Protein AF-A0A1Z4QJG4-F1 (afdb_monomer_lite)

Structure (mmCIF, N/CA/C/O backbone):
data_AF-A0A1Z4QJG4-F1
#
_entry.id   AF-A0A1Z4QJG4-F1
#
loop_
_atom_site.group_PDB
_atom_site.id
_atom_site.type_symbol
_atom_site.label_atom_id
_atom_site.label_alt_id
_atom_site.label_comp_id
_atom_site.label_asym_id
_atom_site.label_entity_id
_atom_site.label_seq_id
_atom_site.pdbx_PDB_ins_code
_atom_site.Cartn_x
_atom_site.Cartn_y
_atom_site.Cartn_z
_atom_site.occupancy
_atom_site.B_iso_or_equiv
_atom_site.auth_seq_id
_atom_site.auth_comp_id
_atom_site.auth_asym_id
_atom_site.auth_atom_id
_atom_site.pdbx_PDB_model_num
ATOM 1 N N . MET A 1 1 ? -6.749 -6.403 8.454 1.00 89.75 1 MET A N 1
ATOM 2 C CA . MET A 1 1 ? -6.438 -5.006 8.077 1.00 89.75 1 MET A CA 1
ATOM 3 C C . MET A 1 1 ? -5.024 -4.581 8.456 1.00 89.75 1 MET A C 1
ATOM 5 O O . MET A 1 1 ? -4.206 -4.525 7.561 1.00 89.75 1 MET A O 1
ATOM 9 N N . ILE A 1 2 ? -4.681 -4.302 9.725 1.00 92.25 2 ILE A N 1
ATOM 10 C CA . ILE A 1 2 ? -3.309 -3.854 10.069 1.00 92.25 2 ILE A CA 1
ATOM 11 C C . ILE A 1 2 ? -2.243 -4.869 9.633 1.00 92.25 2 ILE A C 1
ATOM 13 O O . ILE A 1 2 ? -1.294 -4.488 8.958 1.00 92.25 2 ILE A O 1
ATOM 17 N N . ALA A 1 3 ? -2.440 -6.152 9.952 1.00 90.25 3 ALA A N 1
ATOM 18 C CA . ALA A 1 3 ? -1.542 -7.226 9.524 1.00 90.25 3 ALA A CA 1
ATOM 19 C C . ALA A 1 3 ? -1.406 -7.304 7.992 1.00 90.25 3 ALA A C 1
ATOM 21 O O . ALA A 1 3 ? -0.306 -7.485 7.487 1.00 90.25 3 ALA A O 1
ATOM 22 N N . GLU A 1 4 ? -2.496 -7.075 7.256 1.00 90.62 4 GLU A N 1
ATOM 23 C CA . GLU A 1 4 ? -2.462 -7.022 5.790 1.00 90.62 4 GLU A CA 1
ATOM 24 C C . GLU A 1 4 ? -1.672 -5.815 5.286 1.00 90.62 4 GLU A C 1
ATOM 26 O O . GLU A 1 4 ? -0.821 -5.944 4.422 1.00 90.62 4 GLU A O 1
ATOM 31 N N . ILE A 1 5 ? -1.853 -4.629 5.867 1.00 92.69 5 ILE A N 1
ATOM 32 C CA . ILE A 1 5 ? -1.054 -3.451 5.491 1.00 92.69 5 ILE A CA 1
ATOM 33 C C . ILE A 1 5 ? 0.442 -3.720 5.732 1.00 92.69 5 ILE A C 1
ATOM 35 O O . ILE A 1 5 ? 1.276 -3.341 4.912 1.00 92.69 5 ILE A O 1
ATOM 39 N N . GLN A 1 6 ? 0.790 -4.409 6.824 1.00 91.25 6 GLN A N 1
ATOM 40 C CA . GLN A 1 6 ? 2.164 -4.838 7.104 1.00 91.25 6 GLN A CA 1
ATOM 41 C C . GLN A 1 6 ? 2.672 -5.849 6.061 1.00 91.25 6 GLN A C 1
ATOM 43 O O . GLN A 1 6 ? 3.786 -5.698 5.561 1.00 91.25 6 GLN A O 1
ATOM 48 N N . ALA A 1 7 ? 1.848 -6.834 5.693 1.00 90.56 7 ALA A N 1
ATOM 49 C CA . ALA A 1 7 ? 2.128 -7.817 4.647 1.00 90.56 7 ALA A CA 1
ATOM 50 C C . ALA A 1 7 ? 2.459 -7.155 3.304 1.00 90.56 7 ALA A C 1
ATOM 52 O O . ALA A 1 7 ? 3.459 -7.475 2.661 1.00 90.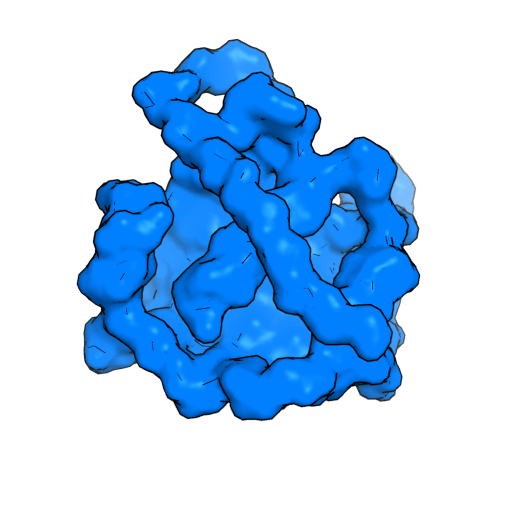56 7 ALA A O 1
ATOM 53 N N . ILE A 1 8 ? 1.621 -6.197 2.912 1.00 92.75 8 ILE A N 1
ATOM 54 C CA . ILE A 1 8 ? 1.737 -5.441 1.668 1.00 92.75 8 ILE A CA 1
ATOM 55 C C . ILE A 1 8 ? 3.005 -4.602 1.678 1.00 92.75 8 ILE A C 1
ATOM 57 O O . ILE A 1 8 ? 3.744 -4.611 0.698 1.00 92.75 8 ILE A O 1
ATOM 61 N N . ALA A 1 9 ? 3.287 -3.910 2.788 1.00 92.00 9 ALA A N 1
ATOM 62 C CA . ALA A 1 9 ? 4.518 -3.145 2.936 1.00 92.00 9 ALA A CA 1
ATOM 63 C C . ALA A 1 9 ? 5.749 -4.042 2.739 1.00 92.00 9 ALA A C 1
ATOM 65 O O . ALA A 1 9 ? 6.660 -3.683 2.000 1.00 92.00 9 ALA A O 1
ATOM 66 N N . CYS A 1 10 ? 5.758 -5.231 3.342 1.00 89.75 10 CYS A N 1
ATOM 67 C CA . CYS A 1 10 ? 6.847 -6.191 3.174 1.00 89.75 10 CYS A CA 1
ATOM 68 C C . CYS A 1 10 ? 7.028 -6.655 1.736 1.00 89.75 10 CYS A C 1
ATOM 70 O O . CYS A 1 10 ? 8.152 -6.699 1.233 1.00 89.75 10 CYS A O 1
ATOM 72 N N . LEU A 1 11 ? 5.925 -7.002 1.076 1.00 91.19 11 LEU A N 1
ATOM 73 C CA . LEU A 1 11 ? 5.967 -7.424 -0.314 1.00 91.19 11 LEU A CA 1
ATOM 74 C C . LEU A 1 11 ? 6.511 -6.293 -1.193 1.00 91.19 11 LEU A C 1
ATOM 76 O O . LEU A 1 11 ? 7.464 -6.507 -1.927 1.00 91.19 11 LEU A O 1
ATOM 80 N N . LEU A 1 12 ? 5.984 -5.077 -1.037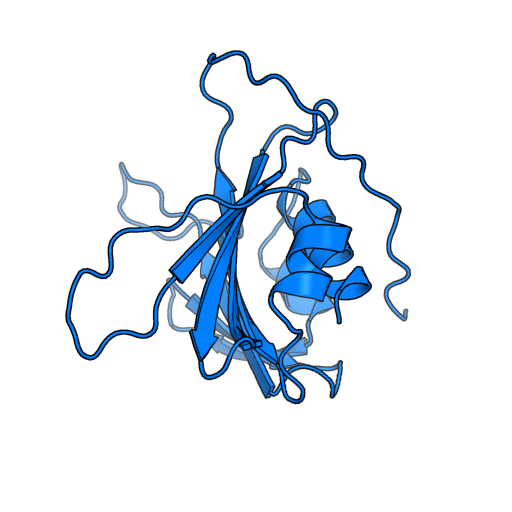 1.00 91.94 12 LEU A N 1
ATOM 81 C CA . LEU A 1 12 ? 6.369 -3.903 -1.822 1.00 91.94 12 LEU A CA 1
ATOM 82 C C . LEU A 1 12 ? 7.833 -3.466 -1.595 1.00 91.94 12 LEU A C 1
ATOM 84 O O . LEU A 1 12 ? 8.440 -2.853 -2.471 1.00 91.94 12 LEU A O 1
ATOM 88 N N . ALA A 1 13 ? 8.414 -3.789 -0.436 1.00 89.06 13 ALA A N 1
ATOM 89 C CA . ALA A 1 13 ? 9.828 -3.5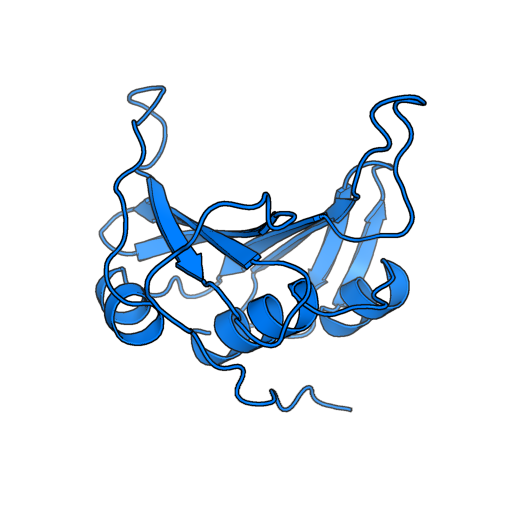57 -0.139 1.00 89.06 13 ALA A CA 1
ATOM 90 C C . ALA A 1 13 ? 10.778 -4.620 -0.729 1.00 89.06 13 ALA A C 1
ATOM 92 O O . ALA A 1 13 ? 11.997 -4.465 -0.639 1.00 89.06 13 ALA A O 1
ATOM 93 N N . SER A 1 14 ? 10.246 -5.718 -1.272 1.00 86.06 14 SER A N 1
ATOM 94 C CA . SER A 1 14 ? 11.030 -6.860 -1.752 1.00 86.06 14 SER A CA 1
ATOM 95 C C . SER A 1 14 ? 11.527 -6.672 -3.188 1.00 86.06 14 SER A C 1
ATOM 97 O O . SER A 1 14 ? 10.920 -5.960 -3.985 1.00 86.06 14 SER A O 1
ATOM 99 N N . GLU A 1 15 ? 12.615 -7.366 -3.528 1.00 82.56 15 GLU A N 1
ATOM 100 C CA . GLU A 1 15 ? 13.046 -7.593 -4.908 1.00 82.56 15 GLU A CA 1
ATOM 101 C C . GLU A 1 15 ? 13.493 -9.049 -5.107 1.00 82.56 15 GLU A C 1
ATOM 103 O O . GLU A 1 15 ? 14.018 -9.645 -4.160 1.00 82.56 15 GLU A O 1
ATOM 108 N N . PRO A 1 16 ? 13.330 -9.608 -6.321 1.00 86.88 16 PRO A N 1
ATOM 109 C CA . PRO A 1 16 ? 12.601 -9.031 -7.459 1.00 86.88 16 PRO A CA 1
ATOM 110 C C . PRO A 1 16 ? 11.086 -8.971 -7.192 1.00 86.88 16 PRO A C 1
ATOM 112 O O . PRO A 1 16 ? 10.567 -9.713 -6.362 1.00 86.88 16 PRO A O 1
ATOM 115 N N . LEU A 1 17 ? 10.385 -8.048 -7.856 1.00 90.12 17 LEU A N 1
ATOM 116 C CA . LEU A 1 17 ? 8.930 -7.935 -7.763 1.00 90.12 17 LEU A CA 1
ATOM 117 C C . LEU A 1 17 ? 8.363 -7.386 -9.070 1.00 90.12 17 LEU A C 1
ATOM 119 O O . LEU A 1 17 ? 8.669 -6.252 -9.447 1.00 90.12 17 LEU A O 1
ATOM 123 N N . THR A 1 18 ? 7.531 -8.180 -9.734 1.00 93.44 18 THR A N 1
ATOM 124 C CA . THR A 1 18 ? 6.840 -7.777 -10.964 1.00 93.44 18 THR A CA 1
ATOM 125 C C . THR A 1 18 ? 5.412 -7.307 -10.688 1.00 93.44 18 THR A C 1
ATOM 127 O O . THR A 1 18 ? 4.840 -7.590 -9.631 1.00 93.44 18 THR A O 1
ATOM 130 N N . MET A 1 19 ? 4.812 -6.584 -11.639 1.00 93.88 19 MET A N 1
ATOM 131 C CA . MET A 1 19 ? 3.405 -6.181 -11.526 1.00 93.88 19 MET A CA 1
ATOM 132 C C . MET A 1 19 ? 2.462 -7.376 -11.454 1.00 93.88 19 MET A C 1
ATOM 134 O O . MET A 1 19 ? 1.552 -7.354 -10.632 1.00 93.88 19 MET A O 1
ATOM 138 N N . ASP A 1 20 ? 2.683 -8.410 -12.265 1.00 92.56 20 ASP A N 1
ATOM 139 C CA . ASP A 1 20 ? 1.788 -9.569 -12.330 1.00 92.56 20 ASP A CA 1
ATOM 140 C C . ASP A 1 20 ? 1.790 -10.349 -11.012 1.00 92.56 20 ASP A C 1
ATOM 142 O O . ASP A 1 20 ? 0.729 -10.663 -10.468 1.00 92.56 20 ASP A O 1
ATOM 146 N N . GLU A 1 21 ? 2.975 -10.589 -10.442 1.00 91.88 21 GLU A N 1
ATOM 147 C CA . GLU A 1 21 ? 3.111 -11.229 -9.131 1.00 91.88 21 GLU A CA 1
ATOM 148 C C . GLU A 1 21 ? 2.463 -10.394 -8.030 1.00 91.88 21 GLU A C 1
ATOM 150 O O . GLU A 1 21 ? 1.772 -10.935 -7.167 1.00 91.88 21 GLU A O 1
ATOM 155 N N . PHE A 1 22 ? 2.682 -9.076 -8.047 1.00 93.75 22 PHE A N 1
ATOM 156 C CA . PHE A 1 22 ? 2.156 -8.188 -7.023 1.00 93.75 22 PHE A CA 1
ATOM 157 C C . PHE A 1 22 ? 0.632 -8.087 -7.103 1.00 93.75 22 PHE A C 1
ATOM 159 O O . PHE A 1 22 ? -0.047 -8.343 -6.114 1.00 93.75 22 PHE A O 1
ATOM 166 N N . VAL A 1 23 ? 0.080 -7.785 -8.280 1.00 94.81 23 VAL A N 1
ATOM 167 C CA . VAL A 1 23 ? -1.367 -7.677 -8.521 1.00 94.81 23 VAL A CA 1
ATOM 168 C C . VAL A 1 23 ? -2.079 -9.002 -8.251 1.00 94.81 23 VAL A C 1
ATOM 170 O O . VAL A 1 23 ? -3.133 -9.001 -7.611 1.00 94.81 23 VAL A O 1
ATOM 173 N N . GLY A 1 24 ? -1.480 -10.127 -8.654 1.00 92.31 24 GLY A N 1
ATOM 174 C CA . GLY A 1 24 ? -2.032 -11.463 -8.434 1.00 92.31 24 GLY A CA 1
ATOM 175 C C . GLY A 1 24 ? -2.252 -11.813 -6.958 1.00 92.31 24 GLY A C 1
ATOM 176 O O . GLY A 1 24 ? -3.132 -12.615 -6.651 1.00 92.31 24 GLY A O 1
ATOM 177 N N . LYS A 1 25 ? -1.526 -11.178 -6.022 1.00 91.31 25 LYS A N 1
ATOM 178 C CA . LYS A 1 25 ? -1.764 -11.330 -4.572 1.00 91.31 25 LYS A CA 1
ATOM 179 C C . LYS A 1 25 ? -3.025 -10.626 -4.083 1.00 91.31 25 LYS A C 1
ATOM 181 O O . LYS A 1 25 ? -3.550 -10.997 -3.036 1.00 91.31 25 LYS A O 1
ATOM 186 N N . PHE A 1 26 ? -3.495 -9.608 -4.799 1.00 92.94 26 PHE A N 1
ATOM 187 C CA . PHE A 1 26 ? -4.598 -8.763 -4.349 1.00 92.94 26 PHE A CA 1
ATOM 188 C C . PHE A 1 26 ? -5.936 -9.171 -4.924 1.00 92.94 26 PHE A C 1
ATOM 190 O O . PHE A 1 26 ? -6.945 -9.036 -4.233 1.00 92.94 26 PHE A O 1
ATOM 197 N N . GLY A 1 27 ? -5.970 -9.622 -6.175 1.00 93.44 27 GLY A N 1
ATOM 198 C CA . GLY A 1 27 ? -7.238 -9.814 -6.850 1.00 93.44 27 GLY A CA 1
ATOM 199 C C . GLY A 1 27 ? -7.134 -10.003 -8.350 1.00 93.44 27 GLY A C 1
ATOM 200 O O . GLY A 1 27 ? -6.071 -10.261 -8.910 1.00 93.44 27 GLY A O 1
ATOM 201 N N . THR A 1 28 ? -8.277 -9.835 -9.005 1.00 95.06 28 THR A N 1
ATOM 202 C CA . THR A 1 28 ? -8.380 -9.872 -10.464 1.00 95.06 28 THR A CA 1
ATOM 203 C C . THR A 1 28 ? -8.298 -8.456 -11.025 1.00 95.06 28 THR A C 1
ATOM 205 O O . THR A 1 28 ? -8.953 -7.542 -10.517 1.00 95.06 28 THR A O 1
ATOM 208 N N . VAL A 1 29 ? -7.519 -8.265 -12.091 1.00 96.12 29 VAL A N 1
ATOM 209 C CA . VAL A 1 29 ? -7.465 -6.989 -12.816 1.00 96.12 29 VAL A CA 1
ATOM 210 C C . VAL A 1 29 ? -8.839 -6.676 -13.399 1.00 96.12 29 VAL A C 1
ATOM 212 O O . VAL A 1 29 ? -9.445 -7.504 -14.072 1.00 96.12 29 VAL A O 1
ATOM 215 N N . THR A 1 30 ? -9.324 -5.467 -13.133 1.00 95.75 30 THR A N 1
ATOM 216 C CA . THR A 1 30 ? -10.560 -4.938 -13.726 1.00 95.75 30 THR A CA 1
ATOM 217 C C . THR A 1 30 ? -10.263 -4.010 -14.891 1.00 95.75 30 THR A C 1
ATOM 219 O O . THR A 1 30 ? -10.916 -4.110 -15.923 1.00 95.75 30 THR A O 1
ATOM 222 N N . TYR A 1 31 ? -9.264 -3.139 -14.733 1.00 96.19 31 TYR A N 1
ATOM 223 C CA . TYR A 1 31 ? -8.820 -2.195 -15.749 1.00 96.19 31 TYR A CA 1
ATOM 224 C C . TYR A 1 31 ? -7.325 -1.920 -15.606 1.00 96.19 31 TYR A C 1
ATOM 226 O O . TYR A 1 31 ? -6.806 -1.843 -14.492 1.00 96.19 31 TYR A O 1
ATOM 234 N N . ASP A 1 32 ? -6.660 -1.707 -16.737 1.00 94.94 32 ASP A N 1
ATOM 235 C CA . ASP A 1 32 ? -5.267 -1.282 -16.809 1.00 94.94 32 ASP A CA 1
ATOM 236 C C . ASP A 1 32 ? -5.169 0.024 -17.609 1.00 94.94 32 ASP A C 1
ATOM 238 O O . ASP A 1 32 ? -5.421 0.056 -18.812 1.00 94.94 32 ASP A O 1
ATOM 242 N N . TYR A 1 33 ? -4.814 1.114 -16.927 1.00 92.00 33 TYR A N 1
ATOM 243 C CA . TYR A 1 33 ? -4.655 2.448 -17.515 1.00 92.00 33 TYR A CA 1
ATOM 244 C C . TYR A 1 33 ? -3.213 2.731 -17.963 1.00 92.00 33 TYR A C 1
ATOM 246 O O . TYR A 1 33 ? -2.828 3.888 -18.142 1.00 92.00 33 TYR A O 1
ATOM 254 N N . GLY A 1 34 ? -2.366 1.707 -18.067 1.00 89.94 34 GLY A N 1
ATOM 255 C CA . GLY A 1 34 ? -0.948 1.830 -18.391 1.00 89.94 34 GLY A CA 1
ATOM 256 C C . GLY A 1 34 ? -0.103 2.253 -17.190 1.00 89.94 34 GLY A C 1
ATOM 257 O O . GLY A 1 34 ? 0.836 1.553 -16.834 1.00 89.94 34 GLY A O 1
ATOM 258 N N . VAL A 1 35 ? -0.439 3.351 -16.510 1.00 92.56 35 VAL A N 1
ATOM 259 C CA . VAL A 1 35 ? 0.286 3.813 -15.303 1.00 92.56 35 VAL A CA 1
ATOM 260 C C . VAL A 1 35 ? -0.261 3.228 -13.999 1.00 92.56 35 VAL A C 1
ATOM 262 O O . VAL A 1 35 ? 0.463 3.141 -13.013 1.00 92.56 35 VAL A O 1
ATOM 265 N N . ASN A 1 36 ? -1.532 2.828 -13.997 1.00 94.12 36 ASN A N 1
ATOM 266 C CA . ASN A 1 36 ? -2.257 2.340 -12.829 1.00 94.12 36 ASN A CA 1
ATOM 267 C C . ASN A 1 36 ? -3.106 1.128 -13.213 1.00 94.12 36 ASN A C 1
ATOM 269 O O . ASN A 1 36 ? -3.719 1.121 -14.283 1.00 94.12 36 ASN A O 1
ATOM 273 N N . VAL A 1 37 ? -3.191 0.148 -12.320 1.00 96.38 37 VAL A N 1
ATOM 274 C CA . VAL A 1 37 ? -3.978 -1.075 -12.486 1.00 96.38 37 VAL A CA 1
ATOM 275 C C . VAL A 1 37 ? -5.036 -1.135 -11.393 1.00 96.38 37 VAL A C 1
ATOM 277 O O . VAL A 1 37 ? -4.707 -1.232 -10.210 1.00 96.38 37 VAL A O 1
ATOM 280 N N . LEU A 1 38 ? -6.310 -1.113 -11.784 1.00 96.69 38 LEU A N 1
ATOM 281 C CA . LEU A 1 38 ? -7.423 -1.323 -10.864 1.00 96.69 38 LEU A CA 1
ATOM 282 C C . LEU A 1 38 ? -7.671 -2.810 -10.665 1.00 96.69 38 LEU A C 1
ATOM 284 O O . LEU A 1 38 ? -7.889 -3.564 -11.618 1.00 96.69 38 LEU A O 1
ATOM 288 N N . VAL A 1 39 ? -7.729 -3.215 -9.405 1.00 96.50 39 VAL A N 1
ATOM 289 C CA . VAL A 1 39 ? -7.866 -4.604 -8.991 1.00 96.50 39 VAL A CA 1
ATOM 290 C C . VAL A 1 39 ? -9.145 -4.757 -8.179 1.00 96.50 39 VAL A C 1
ATOM 292 O O . VAL A 1 39 ? -9.381 -4.020 -7.220 1.00 96.50 39 VAL A O 1
ATOM 295 N N . LYS A 1 40 ? -9.964 -5.746 -8.547 1.00 95.06 40 LYS A N 1
ATOM 296 C CA . LYS A 1 40 ? -11.070 -6.214 -7.711 1.00 95.06 40 LYS A CA 1
ATOM 297 C C . LYS A 1 40 ? -10.487 -7.121 -6.627 1.00 95.06 40 LYS A C 1
ATOM 299 O O . LYS A 1 40 ? -10.019 -8.205 -6.980 1.00 95.06 40 LYS A O 1
ATOM 304 N N . PRO A 1 41 ? -10.504 -6.722 -5.345 1.00 95.62 41 PRO A N 1
ATOM 305 C CA . PRO A 1 41 ? -9.786 -7.460 -4.313 1.00 95.62 41 PRO A CA 1
ATOM 306 C C . PRO A 1 41 ? -10.427 -8.820 -4.010 1.00 95.62 41 PRO A C 1
ATOM 308 O O . PRO A 1 41 ? -11.653 -8.938 -4.018 1.00 95.62 41 PRO A O 1
ATOM 311 N N . TYR A 1 42 ? -9.609 -9.829 -3.697 1.00 93.75 42 TYR A N 1
ATOM 312 C CA . TYR A 1 42 ? -10.083 -11.102 -3.140 1.00 93.75 42 TYR A CA 1
ATOM 313 C C . TYR A 1 42 ? -10.464 -10.969 -1.664 1.00 93.75 42 TYR A C 1
ATOM 315 O O . TYR A 1 42 ? -11.439 -11.576 -1.224 1.00 93.75 42 TYR A O 1
ATOM 323 N N . ASP A 1 43 ? -9.717 -10.165 -0.899 1.00 93.25 43 ASP A N 1
ATOM 324 C CA . ASP A 1 43 ? -10.021 -9.913 0.509 1.00 93.25 43 ASP A CA 1
ATOM 325 C C . ASP A 1 43 ? -11.213 -8.939 0.628 1.00 93.25 43 ASP A C 1
ATOM 327 O O . ASP A 1 43 ? -11.095 -7.771 0.236 1.00 93.25 43 ASP A O 1
ATOM 331 N N . PRO A 1 44 ? -12.351 -9.365 1.214 1.00 93.44 44 PRO A N 1
ATOM 332 C CA . PRO A 1 44 ? -13.537 -8.524 1.372 1.00 93.44 44 PRO A CA 1
ATOM 333 C C . PRO A 1 44 ? -13.328 -7.336 2.324 1.00 93.44 44 PRO A C 1
ATOM 335 O O . PRO A 1 44 ? -14.208 -6.485 2.455 1.00 93.44 44 PRO A O 1
ATOM 338 N N . GLN A 1 45 ? -12.193 -7.249 3.022 1.00 94.12 45 GLN A N 1
ATOM 339 C CA . GLN A 1 45 ? -11.834 -6.077 3.814 1.00 94.12 45 GLN A CA 1
ATOM 340 C C . GLN A 1 45 ? -11.433 -4.876 2.947 1.00 94.12 45 GLN A C 1
ATOM 342 O O . GLN A 1 45 ? -11.445 -3.744 3.449 1.00 94.12 45 GLN A O 1
ATOM 347 N N . PHE A 1 46 ? -11.112 -5.089 1.668 1.00 94.88 46 PHE A N 1
ATOM 348 C CA . PHE A 1 46 ? -10.789 -4.036 0.712 1.00 94.88 46 PHE A CA 1
ATOM 349 C C . PHE A 1 46 ? -11.954 -3.806 -0.248 1.00 94.88 46 PHE A C 1
ATOM 351 O O . PHE A 1 46 ? -12.435 -4.711 -0.920 1.00 94.88 46 PHE A O 1
ATOM 358 N N . LYS A 1 47 ? -12.398 -2.554 -0.326 1.00 93.81 47 LYS A N 1
ATOM 359 C CA . LYS A 1 47 ? -13.401 -2.108 -1.291 1.00 93.81 47 LYS A CA 1
ATOM 360 C C . LYS A 1 47 ? -12.792 -1.959 -2.685 1.00 93.81 47 LYS A C 1
ATOM 362 O O . LYS A 1 47 ? -13.438 -2.279 -3.673 1.00 93.81 47 LYS A O 1
ATOM 367 N N . GLU A 1 48 ? -11.573 -1.432 -2.746 1.00 92.69 48 GLU A N 1
ATOM 368 C CA . GLU A 1 48 ? -10.861 -1.122 -3.985 1.00 92.69 48 GLU A CA 1
ATOM 369 C C . GLU A 1 48 ? -9.356 -1.192 -3.735 1.00 92.69 48 GLU A C 1
ATOM 371 O O . GLU A 1 48 ? -8.884 -0.781 -2.667 1.00 92.69 48 GLU A O 1
ATOM 376 N N . VAL A 1 49 ? -8.625 -1.701 -4.725 1.00 96.94 49 VAL A N 1
ATOM 377 C CA . VAL A 1 49 ? -7.165 -1.710 -4.774 1.00 96.94 49 VAL A CA 1
ATOM 378 C C . VAL A 1 49 ? -6.738 -1.112 -6.113 1.00 96.94 49 VAL A C 1
ATOM 380 O O . VAL A 1 49 ? -7.221 -1.526 -7.166 1.00 96.94 49 VAL A O 1
ATOM 383 N N . ASN A 1 50 ? -5.822 -0.153 -6.074 1.00 97.44 50 ASN A N 1
ATOM 384 C CA . ASN A 1 50 ? -5.192 0.428 -7.250 1.00 97.44 50 ASN A CA 1
ATOM 385 C C . ASN A 1 50 ? -3.673 0.312 -7.112 1.00 97.44 50 ASN A C 1
ATOM 387 O O . ASN A 1 50 ? -3.127 0.736 -6.097 1.00 97.44 50 ASN A O 1
ATOM 391 N N . VAL A 1 51 ? -2.997 -0.254 -8.105 1.00 97.50 51 VAL A N 1
ATOM 392 C CA . VAL A 1 51 ? -1.540 -0.443 -8.099 1.00 97.50 51 VAL A CA 1
ATOM 393 C C . VAL A 1 51 ? -0.901 0.465 -9.145 1.00 97.50 51 VAL A C 1
ATOM 395 O O . VAL A 1 51 ? -1.231 0.372 -10.325 1.00 97.50 51 VAL A O 1
ATOM 398 N N . GLY A 1 52 ? 0.026 1.319 -8.720 1.00 96.62 52 GLY A N 1
ATOM 399 C CA . GLY A 1 52 ? 0.810 2.195 -9.588 1.00 96.62 52 GLY A CA 1
ATOM 400 C C . GLY A 1 52 ? 2.089 1.519 -10.081 1.00 96.62 52 GLY A C 1
ATOM 401 O O . GLY A 1 52 ? 2.785 0.848 -9.312 1.00 96.62 52 GLY A O 1
ATOM 402 N N . ARG A 1 53 ? 2.414 1.715 -11.362 1.00 95.12 53 ARG A N 1
ATOM 403 C CA . ARG A 1 53 ? 3.689 1.289 -11.956 1.00 95.12 53 ARG A CA 1
ATOM 404 C C . ARG A 1 53 ? 4.772 2.330 -11.728 1.00 95.12 53 ARG A C 1
ATOM 406 O O . ARG A 1 53 ? 4.511 3.527 -11.826 1.00 95.12 53 ARG A O 1
ATOM 413 N N . ASP A 1 54 ? 5.995 1.856 -11.517 1.00 92.69 54 ASP A N 1
ATOM 414 C CA . ASP A 1 54 ? 7.181 2.703 -11.602 1.00 92.69 54 ASP A CA 1
ATOM 415 C C . ASP A 1 54 ? 7.306 3.280 -13.017 1.00 92.69 54 ASP A C 1
ATOM 417 O O . ASP A 1 54 ? 6.930 2.641 -14.006 1.00 92.69 54 ASP A O 1
ATOM 421 N N . ILE A 1 55 ? 7.824 4.499 -13.113 1.00 91.88 55 ILE A N 1
ATOM 422 C CA . ILE A 1 55 ? 7.990 5.214 -14.375 1.00 91.88 55 ILE A CA 1
ATOM 423 C C . ILE A 1 55 ? 9.477 5.393 -14.629 1.00 91.88 55 ILE A C 1
ATOM 425 O O . ILE A 1 55 ? 10.194 6.010 -13.840 1.00 91.88 55 ILE A O 1
ATOM 429 N N . ASP A 1 56 ? 9.937 4.938 -15.790 1.00 91.31 56 ASP A N 1
ATOM 430 C CA . ASP A 1 56 ? 11.246 5.339 -16.279 1.00 91.31 56 ASP A CA 1
ATOM 431 C C . ASP A 1 56 ? 11.200 6.833 -16.622 1.00 91.31 56 ASP A C 1
ATOM 433 O O . ASP A 1 56 ? 10.560 7.252 -17.585 1.00 91.31 56 ASP A O 1
ATOM 437 N N . PHE A 1 57 ? 11.869 7.663 -15.824 1.00 86.25 57 PHE A N 1
ATOM 438 C CA . PHE A 1 57 ? 11.876 9.112 -16.022 1.00 86.25 57 PHE A CA 1
ATOM 439 C C . PHE A 1 57 ? 12.633 9.564 -17.278 1.00 86.25 57 PHE A C 1
ATOM 441 O O . PHE A 1 57 ? 12.379 10.677 -17.747 1.00 86.25 57 PHE A O 1
ATOM 448 N N . THR A 1 58 ? 13.505 8.724 -17.843 1.00 92.19 58 THR A N 1
ATOM 449 C CA . THR A 1 58 ? 14.211 9.006 -19.098 1.00 92.19 58 THR A CA 1
ATOM 450 C C . THR A 1 58 ? 13.286 8.779 -20.291 1.00 92.19 58 THR A C 1
ATOM 452 O O . THR A 1 58 ? 13.194 9.637 -21.166 1.00 92.19 58 THR A O 1
ATOM 455 N N . THR A 1 59 ? 12.555 7.659 -20.323 1.00 92.31 59 THR A N 1
ATOM 456 C CA . THR A 1 59 ? 11.658 7.326 -21.451 1.00 92.31 59 THR A CA 1
ATOM 457 C C . THR A 1 59 ? 10.203 7.755 -21.246 1.00 92.31 59 THR A C 1
ATOM 459 O O . THR A 1 59 ? 9.419 7.727 -22.193 1.00 92.31 59 THR A O 1
ATOM 462 N N . ARG A 1 60 ? 9.834 8.159 -20.024 1.00 89.69 60 ARG A N 1
ATOM 463 C CA . ARG A 1 60 ? 8.463 8.444 -19.559 1.00 89.69 60 ARG A CA 1
ATOM 464 C C . ARG A 1 60 ? 7.495 7.268 -19.731 1.00 89.69 60 ARG A C 1
ATOM 466 O O . ARG A 1 60 ? 6.284 7.476 -19.771 1.00 89.69 60 ARG A O 1
ATOM 473 N N . LYS A 1 61 ? 8.014 6.041 -19.822 1.00 92.69 61 LYS A N 1
ATOM 474 C CA . LYS A 1 61 ? 7.212 4.825 -19.988 1.00 92.69 61 LYS A CA 1
ATOM 475 C C . LYS A 1 61 ? 7.032 4.090 -18.654 1.00 92.69 61 LYS A C 1
ATOM 477 O O . LYS A 1 61 ? 7.965 4.072 -17.849 1.00 92.69 61 LYS A O 1
ATOM 482 N N . PRO A 1 62 ? 5.863 3.466 -18.421 1.00 92.81 62 PRO A N 1
ATOM 483 C CA . PRO A 1 62 ? 5.674 2.571 -17.286 1.00 92.81 62 PRO A CA 1
ATOM 484 C C . PRO A 1 62 ? 6.589 1.347 -17.367 1.00 92.81 62 PRO A C 1
ATOM 486 O O . PRO A 1 62 ? 6.779 0.776 -18.443 1.00 92.81 62 PRO A O 1
ATOM 489 N N . LEU A 1 63 ? 7.120 0.929 -16.222 1.00 92.44 63 LEU A N 1
ATOM 490 C CA . LEU A 1 63 ? 7.907 -0.290 -16.046 1.00 92.44 63 LEU A CA 1
ATOM 491 C C . LEU A 1 63 ? 7.038 -1.426 -15.497 1.00 92.44 63 LEU A C 1
ATOM 493 O O . LEU A 1 63 ? 6.011 -1.188 -14.864 1.00 92.44 63 LEU A O 1
ATOM 497 N N . ASN A 1 64 ? 7.478 -2.677 -15.663 1.00 92.12 64 ASN A N 1
ATOM 498 C CA . ASN A 1 64 ? 6.788 -3.850 -15.104 1.00 92.12 64 ASN A CA 1
ATOM 499 C C . ASN A 1 64 ? 7.025 -4.042 -13.589 1.00 92.12 64 ASN A C 1
ATOM 501 O O . ASN A 1 64 ? 7.034 -5.164 -13.085 1.00 92.12 64 ASN A O 1
ATOM 505 N N . THR A 1 65 ? 7.227 -2.947 -12.862 1.00 92.69 65 THR A N 1
ATOM 506 C CA . THR A 1 65 ? 7.584 -2.933 -11.445 1.00 92.69 65 THR A CA 1
ATOM 507 C C . THR A 1 65 ? 6.558 -2.090 -10.691 1.00 92.69 65 THR A C 1
ATOM 509 O O . THR A 1 65 ? 6.328 -0.947 -11.092 1.00 92.69 65 THR A O 1
ATOM 512 N N . PRO A 1 66 ? 5.947 -2.590 -9.604 1.00 94.75 66 PRO A N 1
ATOM 513 C CA . PRO A 1 66 ? 5.043 -1.782 -8.794 1.00 94.75 66 PRO A CA 1
ATOM 514 C C . PRO A 1 66 ? 5.830 -0.719 -8.019 1.00 94.75 66 PRO A C 1
ATOM 516 O O . PRO A 1 66 ? 6.837 -1.035 -7.376 1.00 94.75 66 PRO A O 1
ATOM 519 N N . GLU A 1 67 ? 5.356 0.527 -8.055 1.00 94.56 67 GLU A N 1
ATOM 520 C CA . GLU A 1 67 ? 5.870 1.638 -7.240 1.00 94.56 67 GLU A CA 1
ATOM 521 C C . GLU 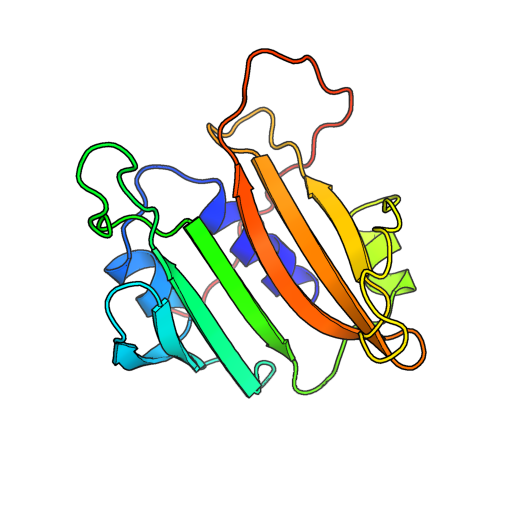A 1 67 ? 5.021 1.835 -5.980 1.00 94.56 67 GLU A C 1
ATOM 523 O O . GLU A 1 67 ? 5.541 2.053 -4.880 1.00 94.56 67 GLU A O 1
ATOM 528 N N . ASP A 1 68 ? 3.702 1.758 -6.120 1.00 96.06 68 ASP A N 1
ATOM 529 C CA . ASP A 1 68 ? 2.794 1.987 -5.012 1.00 96.06 68 ASP A CA 1
ATOM 530 C C . ASP A 1 68 ? 1.478 1.233 -5.149 1.00 96.06 68 ASP A C 1
ATOM 532 O O . ASP A 1 68 ? 1.130 0.701 -6.200 1.00 96.06 68 ASP A O 1
ATOM 536 N N . ILE A 1 69 ? 0.752 1.181 -4.042 1.00 97.25 69 ILE A N 1
ATOM 537 C CA . ILE A 1 69 ? -0.585 0.621 -3.959 1.00 97.25 69 ILE A CA 1
ATOM 538 C C . ILE A 1 69 ? -1.450 1.525 -3.095 1.00 97.25 69 ILE A C 1
ATOM 540 O O . ILE A 1 69 ? -1.075 1.894 -1.981 1.00 97.25 69 ILE A O 1
ATOM 544 N N . GLU A 1 70 ? -2.623 1.869 -3.604 1.00 97.50 70 GLU A N 1
ATOM 545 C CA . GLU A 1 70 ? -3.678 2.555 -2.881 1.00 97.50 70 GLU A CA 1
ATOM 546 C C . GLU A 1 70 ? -4.806 1.569 -2.577 1.00 97.50 70 GLU A C 1
ATOM 548 O O . GLU A 1 70 ? -5.336 0.905 -3.465 1.00 97.50 70 GLU A O 1
ATOM 553 N N . ILE A 1 71 ? -5.175 1.479 -1.303 1.00 96.50 71 ILE A N 1
ATOM 554 C CA . ILE A 1 71 ? -6.248 0.621 -0.813 1.00 96.50 71 ILE A CA 1
ATOM 555 C C . ILE A 1 71 ? -7.344 1.469 -0.175 1.00 96.50 71 ILE A C 1
ATOM 557 O O . ILE A 1 71 ? -7.090 2.372 0.635 1.00 96.50 71 ILE A O 1
ATOM 561 N N . THR A 1 72 ? -8.586 1.142 -0.513 1.00 96.00 72 THR A N 1
ATOM 562 C CA . THR A 1 72 ? -9.772 1.683 0.150 1.00 96.00 72 THR A CA 1
ATOM 563 C C . THR A 1 72 ? -10.367 0.590 1.039 1.00 96.00 72 THR A C 1
ATOM 565 O O . THR A 1 72 ? -10.935 -0.368 0.517 1.00 96.00 72 THR A O 1
ATOM 568 N N . PRO A 1 73 ? -10.249 0.678 2.374 1.00 96.12 73 PRO A N 1
ATOM 569 C CA . PRO A 1 73 ? -10.796 -0.329 3.278 1.00 96.12 73 PRO A CA 1
ATOM 570 C C . PRO A 1 73 ? -12.323 -0.224 3.402 1.00 96.12 73 PRO A C 1
ATOM 572 O O . PRO A 1 73 ? -12.878 0.871 3.476 1.00 96.12 73 PRO A O 1
ATOM 575 N N . VAL A 1 74 ? -13.006 -1.367 3.518 1.00 96.25 74 VAL A N 1
ATOM 576 C CA . VAL A 1 74 ? -14.441 -1.430 3.866 1.00 96.25 74 VAL A CA 1
ATOM 577 C C . VAL A 1 74 ? -14.664 -0.971 5.309 1.00 96.25 74 VAL A C 1
ATOM 579 O O . VAL A 1 74 ? -15.605 -0.235 5.597 1.00 96.25 74 VAL A O 1
ATOM 582 N N . LYS A 1 75 ? -13.771 -1.380 6.220 1.00 95.69 75 LYS A N 1
ATOM 583 C CA . LYS A 1 75 ? -13.732 -0.936 7.621 1.00 95.69 75 LYS A CA 1
ATOM 584 C C . LYS A 1 75 ? -12.411 -0.200 7.882 1.00 95.69 75 LYS A C 1
ATOM 586 O O . LYS A 1 75 ? -11.417 -0.850 8.212 1.00 95.69 75 LYS A O 1
ATOM 591 N N . PRO A 1 76 ? -12.381 1.135 7.718 1.00 96.25 76 PRO A N 1
ATOM 592 C CA . PRO A 1 76 ? -11.192 1.951 7.947 1.00 96.25 76 PRO A CA 1
ATOM 593 C C . PRO A 1 76 ? -10.566 1.735 9.339 1.00 96.25 76 PRO A C 1
ATOM 595 O O . PRO A 1 76 ? -11.283 1.876 10.344 1.00 96.25 76 PRO A O 1
ATOM 598 N N . PRO A 1 77 ? -9.253 1.424 9.435 1.00 96.25 77 PRO A N 1
ATOM 599 C CA . PRO A 1 77 ? -8.566 1.340 10.721 1.00 96.25 77 PRO A CA 1
ATOM 600 C C . PRO A 1 77 ? -8.477 2.727 11.371 1.00 96.25 77 PRO A C 1
ATOM 602 O O . PRO A 1 77 ? -8.467 3.751 10.678 1.00 96.25 77 PRO A O 1
ATOM 605 N N . THR A 1 78 ? -8.421 2.771 12.703 1.00 96.62 78 THR A N 1
ATOM 606 C CA . THR A 1 78 ? -8.235 4.037 13.426 1.00 96.62 78 THR A CA 1
ATOM 607 C C . THR A 1 78 ? -6.793 4.517 13.314 1.00 96.62 78 THR A C 1
ATOM 609 O O . THR A 1 78 ? -5.870 3.732 13.072 1.00 96.62 78 THR A O 1
ATOM 612 N N . VAL A 1 79 ? -6.589 5.819 13.509 1.00 94.31 79 VAL A N 1
ATOM 613 C CA . VAL A 1 79 ? -5.242 6.386 13.608 1.00 94.31 79 VAL A CA 1
ATOM 614 C C . VAL A 1 79 ? -4.476 5.759 14.775 1.00 94.31 79 VAL A C 1
ATOM 616 O O . VAL A 1 79 ? -3.294 5.476 14.598 1.00 94.31 79 VAL A O 1
ATOM 619 N N . GLU A 1 80 ? -5.111 5.461 15.919 1.00 95.12 80 GLU A N 1
ATOM 620 C CA . GLU A 1 80 ? -4.400 4.797 17.025 1.00 95.12 80 GLU A CA 1
ATOM 621 C C . GLU A 1 80 ? -3.899 3.408 16.631 1.00 95.12 80 GLU A C 1
ATOM 623 O O . GLU A 1 80 ? -2.751 3.080 16.918 1.00 95.12 80 GLU A O 1
ATOM 628 N N . ALA A 1 81 ? -4.708 2.612 15.924 1.00 95.50 81 ALA A N 1
ATOM 629 C CA . ALA A 1 81 ? -4.294 1.285 15.469 1.00 95.50 81 ALA A CA 1
ATOM 630 C C . ALA A 1 81 ? -3.099 1.357 14.502 1.00 95.50 81 ALA A C 1
ATOM 632 O O . ALA A 1 81 ? -2.193 0.527 14.565 1.00 95.50 81 ALA A O 1
ATOM 633 N N . LEU A 1 82 ? -3.065 2.372 13.629 1.00 93.88 82 LEU A N 1
ATOM 634 C CA . LEU A 1 82 ? -1.917 2.623 12.755 1.00 93.88 82 LEU A CA 1
ATOM 635 C C . LEU A 1 82 ? -0.679 3.054 13.556 1.00 93.88 82 LEU A C 1
ATOM 637 O O . LEU A 1 82 ? 0.411 2.554 13.296 1.00 93.88 82 LEU A O 1
ATOM 641 N N . VAL A 1 83 ? -0.839 3.930 14.553 1.00 92.88 83 VAL A N 1
ATOM 642 C CA . VAL A 1 83 ? 0.258 4.371 15.433 1.00 92.88 83 VAL A CA 1
ATOM 643 C C . VAL A 1 83 ? 0.839 3.211 16.232 1.00 92.88 83 VAL A C 1
ATOM 645 O O . VAL A 1 83 ? 2.056 3.071 16.316 1.00 92.88 83 VAL A O 1
ATOM 648 N N . GLN A 1 84 ? -0.009 2.346 16.783 1.00 91.44 84 GLN A N 1
ATOM 649 C CA . GLN A 1 84 ? 0.432 1.154 17.505 1.00 91.44 84 GLN A CA 1
ATOM 650 C C . GLN A 1 84 ? 1.227 0.200 16.603 1.00 91.44 84 GLN A C 1
ATOM 652 O O . GLN A 1 84 ? 2.189 -0.415 17.052 1.00 91.44 84 GLN A O 1
ATOM 657 N N . ALA A 1 85 ? 0.846 0.087 15.329 1.00 90.69 85 ALA A N 1
ATOM 658 C CA . ALA A 1 85 ? 1.461 -0.847 14.391 1.00 90.69 85 ALA A CA 1
ATOM 659 C C . ALA A 1 85 ? 2.743 -0.330 13.721 1.00 90.69 85 ALA A C 1
ATOM 661 O O . ALA A 1 85 ? 3.638 -1.118 13.406 1.00 90.69 85 ALA A O 1
ATOM 662 N N . PHE A 1 86 ? 2.806 0.974 13.451 1.00 89.44 86 PHE A N 1
ATOM 663 C CA . PHE A 1 86 ? 3.836 1.596 12.613 1.00 89.44 86 PHE A CA 1
ATOM 664 C C . PHE A 1 86 ? 4.659 2.660 13.347 1.00 89.44 86 PHE A C 1
ATOM 666 O O . PHE A 1 86 ? 5.590 3.220 12.769 1.00 89.44 86 PHE A O 1
ATOM 673 N N . GLY A 1 87 ? 4.344 2.932 14.613 1.00 89.19 87 GLY A N 1
ATOM 674 C CA . GLY A 1 87 ? 4.996 3.958 15.414 1.00 89.19 87 GLY A CA 1
ATOM 675 C C . GLY A 1 87 ? 4.467 5.370 15.130 1.00 89.19 87 GLY A C 1
ATOM 676 O O . GLY A 1 87 ? 3.374 5.546 14.587 1.00 89.19 87 GLY A O 1
ATOM 677 N N . PRO A 1 88 ? 5.211 6.414 15.526 1.00 87.75 88 PRO A N 1
ATOM 678 C CA . PRO A 1 88 ? 4.773 7.793 15.349 1.00 87.75 88 PRO A CA 1
ATOM 679 C C . PRO A 1 88 ? 4.715 8.187 13.866 1.00 87.75 88 PRO A C 1
ATOM 681 O O . PRO A 1 88 ? 5.580 7.826 13.068 1.00 87.75 88 PRO A O 1
ATOM 684 N N . TYR A 1 89 ? 3.716 8.993 13.503 1.00 88.50 89 TYR A N 1
ATOM 685 C CA . TYR A 1 89 ? 3.569 9.538 12.152 1.00 88.50 89 TYR A CA 1
ATOM 686 C C . TYR A 1 89 ? 4.014 10.996 12.062 1.00 88.50 89 TYR A C 1
ATOM 688 O O . TYR A 1 89 ? 4.018 11.745 13.039 1.00 88.50 89 TYR A O 1
ATOM 696 N N . LYS A 1 90 ? 4.303 11.432 10.836 1.00 85.75 90 LYS A N 1
ATOM 697 C CA . LYS A 1 90 ? 4.408 12.848 10.476 1.00 85.75 90 LYS A CA 1
ATOM 698 C C . LYS A 1 90 ? 3.076 13.318 9.899 1.00 85.75 90 LYS A C 1
ATOM 700 O O . LYS A 1 90 ? 2.531 12.673 9.002 1.00 85.75 90 LYS A O 1
ATOM 705 N N . LYS A 1 91 ? 2.546 14.440 10.389 1.00 79.94 91 LYS A N 1
ATOM 706 C CA . LYS A 1 91 ? 1.440 15.132 9.709 1.00 79.94 91 LYS A CA 1
ATOM 707 C C . LYS A 1 91 ? 1.975 15.716 8.407 1.00 79.94 91 LYS A C 1
ATOM 709 O O . LYS A 1 91 ? 3.024 16.354 8.407 1.00 79.94 91 LYS A O 1
ATOM 714 N N . THR A 1 92 ? 1.275 15.488 7.305 1.00 74.31 92 THR A N 1
ATOM 715 C CA . THR A 1 92 ? 1.581 16.153 6.031 1.00 74.31 92 THR A CA 1
ATOM 716 C C . THR A 1 92 ? 0.680 17.364 5.857 1.00 74.31 92 THR A C 1
ATOM 718 O O . THR A 1 92 ? -0.469 17.341 6.294 1.00 74.31 92 THR A O 1
ATOM 721 N N . VAL A 1 93 ? 1.209 18.417 5.232 1.00 64.38 93 VAL A N 1
ATOM 722 C CA . VAL A 1 93 ? 0.473 19.663 4.993 1.00 64.38 93 VAL A CA 1
ATOM 723 C C . VAL A 1 93 ? -0.763 19.368 4.146 1.00 64.38 93 VAL A C 1
ATOM 725 O O . VAL A 1 93 ? -0.674 18.731 3.094 1.00 64.38 93 VAL A O 1
ATOM 728 N N . THR A 1 94 ? -1.921 19.823 4.612 1.00 63.50 94 THR A N 1
ATOM 729 C CA . THR A 1 94 ? -3.156 19.787 3.834 1.00 63.50 94 THR A CA 1
ATOM 730 C C . THR A 1 94 ? -3.047 20.840 2.729 1.00 63.50 94 THR A C 1
ATOM 732 O O . THR A 1 94 ? -3.082 22.030 3.017 1.00 63.50 94 THR A O 1
ATOM 735 N N . LEU A 1 95 ? -2.875 20.418 1.471 1.00 59.31 95 LEU A N 1
ATOM 736 C CA . LEU A 1 95 ? -2.682 21.344 0.341 1.00 59.31 95 LEU A CA 1
ATOM 737 C C . LEU A 1 95 ? -3.945 22.168 0.013 1.00 59.31 95 LEU A C 1
ATOM 739 O O . LEU A 1 95 ? -3.831 23.269 -0.510 1.00 59.31 95 LEU A O 1
ATOM 743 N N . HIS A 1 96 ? -5.138 21.666 0.357 1.00 65.56 96 HIS A N 1
ATOM 744 C CA . HIS A 1 96 ? -6.421 22.356 0.177 1.00 65.56 96 HIS A CA 1
ATOM 745 C C . HIS A 1 96 ? -7.386 22.030 1.321 1.00 65.56 96 HIS A C 1
ATOM 747 O O . HIS A 1 96 ? -7.482 20.873 1.715 1.00 65.56 96 HIS A O 1
ATOM 753 N N . TYR A 1 97 ? -8.160 23.006 1.803 1.00 58.09 97 TYR A N 1
ATOM 754 C CA . TYR A 1 97 ? -9.088 22.848 2.938 1.00 58.09 97 TYR A CA 1
ATOM 755 C C . TYR A 1 97 ? -10.146 21.739 2.761 1.00 58.09 97 TYR A C 1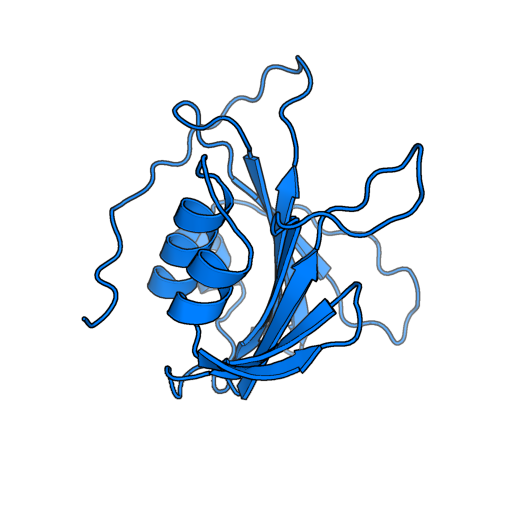
ATOM 757 O O . TYR A 1 97 ? -10.649 21.207 3.745 1.00 58.09 97 TYR A O 1
ATOM 765 N N . THR A 1 98 ? -10.468 21.359 1.520 1.00 67.38 98 THR A N 1
ATOM 766 C CA . THR A 1 98 ? -11.399 20.263 1.193 1.00 67.38 98 THR A CA 1
ATOM 767 C C . THR A 1 98 ? -10.746 18.883 1.190 1.00 67.38 98 THR A C 1
ATOM 769 O O . THR A 1 98 ? -11.438 17.863 1.159 1.00 67.38 98 THR A O 1
ATOM 772 N N . SER A 1 99 ? -9.414 18.820 1.197 1.00 69.75 99 SER A N 1
ATOM 773 C CA . SER A 1 99 ? -8.694 17.555 1.216 1.00 69.75 99 SER A CA 1
ATOM 774 C C . SER A 1 99 ? -8.691 16.976 2.629 1.00 69.75 99 SER A C 1
ATOM 776 O O . SER A 1 99 ? -8.380 17.696 3.580 1.00 69.75 99 SER A O 1
ATOM 778 N N . PRO A 1 100 ? -8.982 15.673 2.794 1.00 76.00 100 PRO A N 1
ATOM 779 C CA . PRO A 1 100 ? -8.861 15.036 4.096 1.00 76.00 100 PRO A CA 1
ATOM 780 C C . PRO A 1 100 ? -7.423 15.189 4.621 1.00 76.00 100 PRO A C 1
ATOM 782 O O . PRO A 1 100 ? -6.478 15.045 3.831 1.00 76.00 100 PRO A O 1
ATOM 785 N N . PRO A 1 101 ? -7.234 15.447 5.929 1.00 83.12 101 PRO A N 1
ATOM 786 C CA . PRO A 1 101 ? -5.917 15.451 6.550 1.00 83.12 101 PRO A CA 1
ATOM 787 C C . PRO A 1 101 ? -5.155 14.170 6.224 1.00 83.12 101 PRO A C 1
ATOM 789 O O . PRO A 1 101 ? -5.739 13.086 6.165 1.00 83.12 101 PRO A O 1
ATOM 792 N N . ARG A 1 102 ? -3.842 14.282 6.022 1.00 88.31 102 ARG A N 1
ATOM 793 C CA . ARG A 1 102 ? -2.991 13.138 5.691 1.00 88.31 102 ARG A CA 1
ATOM 794 C C . ARG A 1 102 ? -1.915 12.926 6.746 1.00 88.31 102 ARG A C 1
ATOM 796 O O . ARG A 1 102 ? -1.300 13.882 7.228 1.00 88.31 102 ARG A O 1
ATOM 803 N N . ILE A 1 103 ? -1.684 11.664 7.083 1.00 90.56 103 ILE A N 1
ATOM 804 C CA . ILE A 1 103 ? -0.598 11.229 7.965 1.00 90.56 103 ILE A CA 1
ATOM 805 C C . ILE A 1 103 ? 0.360 10.324 7.198 1.00 90.56 103 ILE A C 1
ATOM 807 O O . ILE A 1 103 ? -0.055 9.632 6.268 1.00 90.56 103 ILE A O 1
ATOM 811 N N . ARG A 1 104 ? 1.639 10.341 7.579 1.00 91.94 104 ARG A N 1
ATOM 812 C CA . ARG A 1 104 ? 2.707 9.575 6.933 1.00 91.94 104 ARG A CA 1
ATOM 813 C C . ARG A 1 104 ? 3.519 8.786 7.956 1.00 91.94 104 ARG A C 1
ATOM 815 O O . ARG A 1 104 ? 4.075 9.381 8.878 1.00 91.94 104 ARG A O 1
ATOM 822 N N . PHE A 1 105 ? 3.668 7.487 7.729 1.00 91.19 105 PHE A N 1
ATOM 823 C CA . PHE A 1 105 ? 4.598 6.606 8.435 1.00 91.19 105 PHE A CA 1
ATOM 824 C C . PHE A 1 105 ? 5.738 6.229 7.489 1.00 91.19 105 PHE A C 1
ATOM 826 O O . PHE A 1 105 ? 5.502 5.945 6.314 1.00 91.19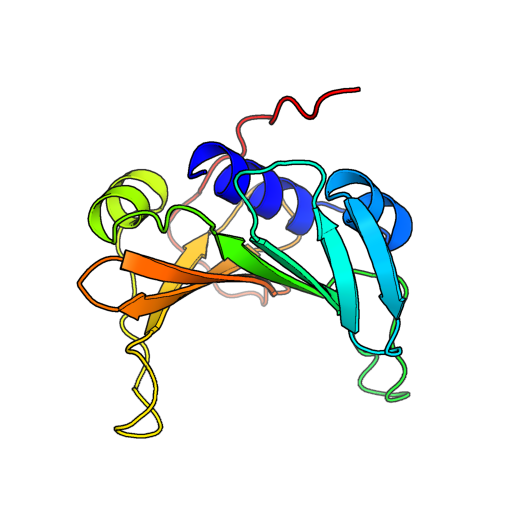 105 PHE A O 1
ATOM 833 N N . ASN A 1 106 ? 6.973 6.236 7.984 1.00 86.75 106 ASN A N 1
ATOM 834 C CA . ASN A 1 106 ? 8.141 5.814 7.214 1.00 86.75 106 ASN A CA 1
ATOM 835 C C . ASN A 1 106 ? 8.644 4.494 7.792 1.00 86.75 106 ASN A C 1
ATOM 837 O O . ASN A 1 106 ? 9.179 4.479 8.898 1.00 86.75 106 ASN A O 1
ATOM 841 N N . LEU A 1 107 ? 8.477 3.408 7.044 1.00 84.38 107 LEU A N 1
ATOM 842 C CA . LEU A 1 107 ? 8.950 2.084 7.419 1.00 84.38 107 LEU A CA 1
ATOM 843 C C . LEU A 1 107 ? 10.296 1.840 6.756 1.00 84.38 107 LEU A C 1
ATOM 845 O O . LEU A 1 107 ? 10.387 1.675 5.539 1.00 84.38 107 LEU A O 1
ATOM 849 N N . ASN A 1 108 ? 11.346 1.845 7.567 1.00 76.06 108 ASN A N 1
ATOM 850 C CA . ASN A 1 108 ? 12.682 1.512 7.112 1.00 76.06 108 ASN A CA 1
ATOM 851 C C . ASN A 1 108 ? 12.969 0.043 7.427 1.00 76.06 108 ASN A C 1
ATOM 853 O O . ASN A 1 108 ? 13.036 -0.340 8.593 1.00 76.06 108 ASN A O 1
ATOM 857 N N . MET A 1 109 ? 13.117 -0.764 6.386 1.00 76.38 109 MET A N 1
ATOM 858 C CA . MET A 1 109 ? 13.412 -2.189 6.489 1.00 76.38 109 MET A CA 1
ATOM 859 C C . MET A 1 109 ? 14.896 -2.366 6.197 1.00 76.38 109 MET A C 1
ATOM 861 O O . MET A 1 109 ? 15.313 -2.343 5.045 1.00 76.38 109 MET A O 1
ATOM 865 N N . SER A 1 110 ? 15.708 -2.453 7.252 1.00 68.62 110 SER A N 1
ATOM 866 C CA . SER A 1 110 ? 17.177 -2.474 7.153 1.00 68.62 110 SER A CA 1
ATOM 867 C C . SER A 1 110 ? 17.730 -3.661 6.357 1.00 68.62 110 SER A C 1
ATOM 869 O O . SER A 1 110 ? 18.873 -3.622 5.918 1.00 68.62 110 SER A O 1
ATOM 871 N N . ASP A 1 111 ? 16.927 -4.705 6.182 1.00 73.38 111 ASP A N 1
ATOM 872 C CA . ASP A 1 111 ? 17.205 -5.925 5.428 1.00 73.38 111 ASP A CA 1
ATOM 873 C C . ASP A 1 111 ? 16.664 -5.888 3.985 1.00 73.38 111 ASP A C 1
ATOM 875 O O . ASP A 1 111 ? 16.737 -6.894 3.280 1.00 73.38 111 ASP A O 1
ATOM 879 N N . ARG A 1 112 ? 16.096 -4.760 3.532 1.00 76.88 112 ARG A N 1
ATOM 880 C CA . ARG A 1 112 ? 15.422 -4.647 2.231 1.00 76.88 112 ARG A CA 1
ATOM 881 C C . ARG A 1 112 ? 15.986 -3.513 1.370 1.00 76.88 112 ARG A C 1
ATOM 883 O O . ARG A 1 112 ? 16.416 -2.488 1.898 1.00 76.88 112 ARG A O 1
ATOM 890 N N . PRO A 1 113 ? 15.935 -3.652 0.032 1.00 79.81 113 PRO A N 1
ATOM 891 C CA . PRO A 1 113 ? 16.477 -2.642 -0.878 1.00 79.81 113 PRO A CA 1
ATOM 892 C C . PRO A 1 113 ? 15.648 -1.345 -0.937 1.00 79.81 113 PRO A C 1
ATOM 894 O O . PRO A 1 113 ? 16.143 -0.312 -1.393 1.00 79.81 113 PRO A O 1
ATOM 897 N N . TYR A 1 114 ? 14.400 -1.369 -0.457 1.00 84.44 114 TYR A N 1
ATOM 898 C CA . TYR A 1 114 ? 13.495 -0.220 -0.462 1.00 84.44 114 TYR A CA 1
ATOM 899 C C . TYR A 1 114 ? 12.932 0.029 0.927 1.00 84.44 114 TYR A C 1
ATOM 901 O O . TYR A 1 114 ? 12.630 -0.899 1.678 1.00 84.44 114 TYR A O 1
ATOM 909 N N . ARG A 1 115 ? 12.694 1.306 1.230 1.00 88.00 115 ARG A N 1
ATOM 910 C CA . ARG A 1 115 ? 11.800 1.681 2.327 1.00 88.00 115 ARG A CA 1
ATOM 911 C C . ARG A 1 115 ? 10.372 1.781 1.817 1.00 88.00 115 ARG A C 1
ATOM 913 O O . ARG A 1 115 ? 10.156 2.096 0.647 1.00 88.00 115 ARG A O 1
ATOM 920 N N . VAL A 1 116 ? 9.403 1.608 2.710 1.00 90.88 116 VAL A N 1
ATOM 921 C CA . VAL A 1 116 ? 7.989 1.829 2.392 1.00 90.88 116 VAL A CA 1
ATOM 922 C C . VAL A 1 116 ? 7.451 3.005 3.176 1.00 90.88 116 VAL A C 1
ATOM 924 O O . VAL A 1 116 ? 7.659 3.149 4.378 1.00 90.88 116 VAL A O 1
ATOM 927 N N . VAL A 1 117 ? 6.731 3.862 2.474 1.00 92.06 117 VAL A N 1
ATOM 928 C CA . VAL A 1 117 ? 6.046 5.010 3.040 1.00 92.06 117 VAL A CA 1
ATOM 929 C C . VAL A 1 117 ? 4.560 4.734 3.015 1.00 92.06 117 VAL A C 1
ATOM 931 O O . VAL A 1 117 ? 3.988 4.516 1.951 1.00 92.06 117 VAL A O 1
ATOM 934 N N . ILE A 1 118 ? 3.935 4.783 4.187 1.00 93.88 118 ILE A N 1
ATOM 935 C CA . ILE A 1 118 ? 2.490 4.634 4.327 1.00 93.88 118 ILE A CA 1
ATOM 936 C C . ILE A 1 118 ? 1.889 6.023 4.499 1.00 93.88 118 ILE A C 1
ATOM 938 O O . ILE A 1 118 ? 2.113 6.678 5.515 1.00 93.88 118 ILE A O 1
ATOM 942 N N . GLY A 1 119 ? 1.128 6.478 3.511 1.00 93.56 119 GLY A N 1
ATOM 943 C CA . GLY A 1 119 ? 0.274 7.655 3.601 1.00 93.56 119 GLY A CA 1
ATOM 944 C C . GLY A 1 119 ? -1.169 7.247 3.875 1.00 93.56 119 GLY A C 1
ATOM 945 O O . GLY A 1 119 ? -1.678 6.345 3.224 1.00 93.56 119 GLY A O 1
ATOM 946 N N . ALA A 1 120 ? -1.857 7.915 4.797 1.00 94.06 120 ALA A N 1
ATOM 947 C CA . ALA A 1 120 ? -3.276 7.672 5.047 1.00 94.06 120 ALA A CA 1
ATOM 948 C C . ALA A 1 120 ? -4.074 8.976 5.012 1.00 94.06 120 ALA A C 1
ATOM 950 O O . ALA A 1 120 ? -3.699 9.948 5.668 1.00 94.06 120 ALA A O 1
ATOM 951 N N . ALA A 1 121 ? -5.175 8.985 4.259 1.00 93.75 121 ALA A N 1
ATOM 952 C CA . ALA A 1 121 ? -6.170 10.050 4.298 1.00 93.75 121 ALA A CA 1
ATOM 953 C C . ALA A 1 121 ? -7.143 9.791 5.449 1.00 93.75 121 ALA A C 1
ATOM 955 O O . ALA A 1 121 ? -7.704 8.698 5.552 1.00 93.75 121 ALA A O 1
ATOM 956 N N . ILE A 1 122 ? -7.333 10.790 6.309 1.00 92.94 122 ILE A N 1
ATOM 957 C CA . ILE A 1 122 ? -8.058 10.655 7.568 1.00 92.94 122 ILE A CA 1
ATOM 958 C C . ILE A 1 122 ? -9.405 11.370 7.502 1.00 92.94 122 ILE A C 1
ATOM 960 O O . ILE A 1 122 ? -9.500 12.510 7.050 1.00 92.94 122 ILE A O 1
ATOM 964 N N . ARG A 1 123 ? -10.445 10.706 8.004 1.00 92.69 123 ARG A N 1
ATOM 965 C CA . ARG A 1 123 ? -11.756 11.292 8.296 1.00 92.69 123 ARG A CA 1
ATOM 966 C C . ARG A 1 123 ? -12.260 10.692 9.603 1.00 92.69 123 ARG A C 1
ATOM 968 O O . ARG A 1 123 ? -12.162 9.481 9.779 1.00 92.69 123 ARG A O 1
ATOM 975 N N . ASP A 1 124 ? -12.703 11.539 10.527 1.00 91.44 124 ASP A N 1
ATOM 976 C CA . ASP A 1 124 ? -13.242 11.135 11.836 1.00 91.44 124 ASP A CA 1
ATOM 977 C C . ASP A 1 124 ? -12.330 10.152 12.598 1.00 91.44 124 ASP A C 1
ATOM 979 O O . ASP A 1 124 ? -12.760 9.122 13.113 1.00 91.44 124 ASP A O 1
ATOM 983 N N . GLY A 1 125 ? -11.019 10.432 12.601 1.00 92.12 125 GLY A N 1
ATOM 984 C CA . GLY A 1 125 ? -10.014 9.603 13.281 1.00 92.12 125 GLY A CA 1
ATOM 985 C C . GLY A 1 125 ? -9.694 8.267 12.596 1.00 92.12 125 GLY A C 1
ATOM 986 O O . GLY A 1 125 ? -8.985 7.440 13.172 1.00 92.12 125 GLY A O 1
ATOM 987 N N . ARG A 1 126 ? -10.177 8.034 11.369 1.00 95.75 126 ARG A N 1
ATOM 988 C CA . ARG A 1 126 ? -9.988 6.778 10.629 1.00 95.75 126 ARG A CA 1
ATOM 989 C C . ARG A 1 126 ? -9.337 6.975 9.268 1.00 95.75 126 ARG A C 1
ATOM 991 O O . ARG A 1 126 ? -9.598 7.959 8.580 1.00 95.75 126 ARG A O 1
ATOM 998 N N . ALA A 1 127 ? -8.525 6.006 8.856 1.00 95.25 127 ALA A N 1
ATOM 999 C CA . ALA A 1 127 ? -7.846 6.003 7.566 1.00 95.25 127 ALA A CA 1
ATOM 1000 C C . ALA A 1 127 ? -8.753 5.472 6.450 1.00 95.25 127 ALA A C 1
ATOM 1002 O O . ALA A 1 127 ? -8.801 4.272 6.182 1.00 95.25 127 ALA A O 1
ATOM 1003 N N . ILE A 1 128 ? -9.481 6.378 5.799 1.00 95.31 128 ILE A N 1
ATOM 1004 C CA . ILE A 1 128 ? -10.450 6.049 4.741 1.00 95.31 128 ILE A CA 1
ATOM 1005 C C . ILE A 1 128 ? -9.793 5.619 3.425 1.00 95.31 128 ILE A C 1
ATOM 1007 O O . ILE A 1 128 ? -10.463 5.084 2.546 1.00 95.31 128 ILE A O 1
ATOM 1011 N N . ARG A 1 129 ? -8.492 5.872 3.282 1.00 96.00 129 ARG A N 1
ATOM 1012 C CA . ARG A 1 129 ? -7.672 5.489 2.135 1.00 96.00 129 ARG A CA 1
ATOM 1013 C C . ARG A 1 129 ? -6.221 5.424 2.569 1.00 96.00 129 ARG A C 1
ATOM 1015 O O . ARG A 1 129 ? -5.764 6.316 3.290 1.00 96.00 129 ARG A O 1
ATOM 1022 N N . ILE A 1 130 ? -5.517 4.385 2.146 1.00 96.62 130 ILE A N 1
ATOM 1023 C CA . ILE A 1 130 ? -4.138 4.122 2.552 1.00 96.62 130 ILE A CA 1
ATOM 1024 C C . ILE A 1 130 ? -3.322 3.884 1.290 1.00 96.62 130 ILE A C 1
ATOM 1026 O O . ILE A 1 130 ? -3.682 3.044 0.478 1.00 96.62 130 ILE A O 1
ATOM 1030 N N . ARG A 1 131 ? -2.229 4.622 1.127 1.00 96.56 131 ARG A N 1
ATOM 1031 C CA . ARG A 1 131 ? -1.268 4.446 0.043 1.00 96.56 131 ARG A CA 1
ATOM 1032 C C . ARG A 1 131 ? 0.047 3.955 0.621 1.00 96.56 131 ARG A C 1
ATOM 1034 O O . ARG A 1 131 ? 0.587 4.593 1.522 1.00 96.56 131 ARG A O 1
ATOM 1041 N N . LEU A 1 132 ? 0.562 2.853 0.101 1.00 96.12 132 LEU A N 1
ATOM 1042 C CA . LEU A 1 132 ? 1.893 2.348 0.402 1.00 96.12 132 LEU A CA 1
ATOM 1043 C C . LEU A 1 132 ? 2.758 2.579 -0.827 1.00 96.12 132 LEU A C 1
ATOM 1045 O O . LEU A 1 132 ? 2.416 2.097 -1.898 1.00 96.12 132 LEU A O 1
ATOM 1049 N N . ARG A 1 133 ? 3.856 3.316 -0.682 1.00 94.44 133 ARG A N 1
ATOM 1050 C CA . ARG A 1 133 ? 4.796 3.612 -1.769 1.00 94.44 133 ARG A CA 1
ATOM 1051 C C . ARG A 1 133 ? 6.177 3.096 -1.410 1.00 94.44 133 ARG A C 1
ATOM 1053 O O . ARG A 1 133 ? 6.659 3.399 -0.315 1.00 94.44 133 ARG A O 1
ATOM 1060 N N . ARG A 1 134 ? 6.828 2.367 -2.316 1.00 92.12 134 ARG A N 1
ATOM 1061 C CA . ARG A 1 134 ? 8.258 2.069 -2.178 1.00 92.12 134 ARG A CA 1
ATOM 1062 C C . ARG A 1 134 ? 9.069 3.303 -2.541 1.00 92.12 134 ARG A C 1
ATOM 1064 O O . ARG A 1 134 ? 8.770 4.002 -3.502 1.00 92.12 134 ARG A O 1
ATOM 1071 N N . GLU A 1 135 ? 10.129 3.560 -1.796 1.00 87.50 135 GLU A N 1
ATOM 1072 C CA . GLU A 1 135 ? 11.105 4.591 -2.128 1.00 87.50 135 GLU A CA 1
ATOM 1073 C C . GLU A 1 135 ? 12.498 3.957 -2.123 1.00 87.50 135 GLU A C 1
ATOM 1075 O O . GLU A 1 135 ? 12.849 3.214 -1.199 1.00 87.50 135 GLU A O 1
ATOM 1080 N N . LYS A 1 136 ? 13.301 4.252 -3.155 1.00 79.56 136 LYS A N 1
ATOM 1081 C CA . LYS A 1 136 ? 14.718 3.868 -3.175 1.00 79.56 136 LYS A CA 1
ATOM 1082 C C . LYS A 1 136 ? 15.421 4.523 -1.992 1.00 79.56 136 LYS A C 1
ATOM 1084 O O . LYS A 1 136 ? 15.242 5.717 -1.737 1.00 79.56 136 LYS A O 1
ATOM 1089 N N . LEU A 1 137 ? 16.220 3.744 -1.272 1.00 68.44 137 LEU A N 1
ATOM 1090 C CA . LEU A 1 137 ? 17.086 4.275 -0.229 1.00 68.44 137 LEU A CA 1
ATOM 1091 C C . LEU A 1 137 ? 18.166 5.140 -0.897 1.00 68.44 137 LEU A C 1
ATOM 1093 O O . LEU A 1 137 ? 19.100 4.626 -1.503 1.00 68.44 137 LEU A O 1
ATOM 1097 N N . SER A 1 138 ? 18.041 6.466 -0.817 1.00 57.47 138 SER A N 1
ATOM 1098 C CA . SER A 1 138 ? 19.204 7.344 -0.967 1.00 57.47 138 SER A CA 1
ATOM 1099 C C . SER A 1 138 ? 20.045 7.250 0.313 1.00 57.47 138 SER A C 1
ATOM 1101 O O . SER A 1 138 ? 19.498 6.949 1.370 1.00 57.47 138 SER A O 1
ATOM 1103 N N . ASN A 1 139 ? 21.362 7.479 0.226 1.00 47.66 139 ASN A N 1
ATOM 1104 C CA . ASN A 1 139 ? 22.406 7.271 1.257 1.00 47.66 139 ASN A CA 1
ATOM 1105 C C . ASN A 1 139 ? 22.219 7.964 2.638 1.00 47.66 139 ASN A C 1
ATOM 1107 O O . ASN A 1 139 ? 23.179 8.182 3.375 1.00 47.66 139 ASN A O 1
ATOM 1111 N N . THR A 1 140 ? 21.012 8.354 3.035 1.00 46.44 140 THR A N 1
ATOM 1112 C CA . THR A 1 140 ? 20.735 9.008 4.312 1.00 46.44 140 THR A CA 1
ATOM 1113 C C . THR A 1 140 ? 20.474 7.973 5.408 1.00 46.44 140 THR A C 1
ATOM 1115 O O . THR A 1 140 ? 19.514 7.207 5.340 1.00 46.44 140 THR A O 1
ATOM 1118 N N . ARG A 1 141 ? 21.319 7.973 6.449 1.00 44.38 141 ARG A N 1
ATOM 1119 C CA . ARG A 1 141 ? 21.120 7.199 7.687 1.00 44.38 141 ARG A CA 1
ATOM 1120 C C . ARG A 1 141 ? 19.749 7.518 8.298 1.00 44.38 141 ARG A C 1
ATOM 1122 O O . ARG A 1 141 ? 19.430 8.686 8.512 1.00 44.38 141 ARG A O 1
ATOM 1129 N N . VAL A 1 142 ? 18.969 6.488 8.629 1.00 48.09 142 VAL A N 1
ATOM 1130 C CA . VAL A 1 142 ? 17.697 6.612 9.363 1.00 48.09 142 VAL A CA 1
ATOM 1131 C C . VAL A 1 142 ? 17.687 5.631 10.538 1.00 48.09 142 VAL A C 1
ATOM 1133 O O . VAL A 1 142 ? 18.163 4.506 10.424 1.00 48.09 142 VAL A O 1
ATOM 1136 N N . SER A 1 143 ? 17.161 6.093 11.673 1.00 43.03 143 SER A N 1
ATOM 1137 C CA . SER A 1 143 ? 17.408 5.609 13.037 1.00 43.03 143 SER A CA 1
ATOM 1138 C C . SER A 1 143 ? 16.371 4.633 13.620 1.00 43.03 143 SER A C 1
ATOM 1140 O O . SER A 1 143 ? 16.343 4.440 14.831 1.00 43.03 143 SER A O 1
ATOM 1142 N N . ALA A 1 144 ? 15.522 4.005 12.806 1.00 50.19 144 ALA A N 1
ATOM 1143 C CA . ALA A 1 144 ? 14.582 2.991 13.292 1.00 50.19 144 ALA A CA 1
ATOM 1144 C C . ALA A 1 144 ? 14.432 1.869 12.264 1.00 50.19 144 ALA A C 1
ATOM 1146 O O . ALA A 1 144 ? 14.228 2.157 11.087 1.00 50.19 144 ALA A O 1
ATOM 1147 N N . SER A 1 145 ? 14.551 0.615 12.700 1.00 60.31 145 SER A N 1
ATOM 1148 C CA . SER A 1 145 ? 14.325 -0.576 11.881 1.00 60.31 145 SER A CA 1
ATOM 1149 C C . SER A 1 145 ? 12.915 -1.114 12.124 1.00 60.31 145 SER A C 1
ATOM 1151 O O . SER A 1 145 ? 12.464 -1.257 13.259 1.00 60.31 145 SER A O 1
ATOM 1153 N N . TRP A 1 146 ? 12.198 -1.397 11.042 1.00 70.88 146 TRP A N 1
ATOM 1154 C CA . TRP A 1 146 ? 10.918 -2.091 11.052 1.00 70.88 146 TRP A CA 1
ATOM 1155 C C . TRP A 1 146 ? 11.122 -3.473 10.430 1.00 70.88 146 TRP A C 1
ATOM 1157 O O . TRP A 1 146 ? 11.689 -3.580 9.345 1.00 70.88 146 TRP A O 1
ATOM 1167 N N . ALA A 1 147 ? 10.702 -4.528 11.129 1.00 67.56 147 ALA A N 1
ATOM 1168 C CA . ALA A 1 147 ? 10.941 -5.905 10.708 1.00 67.56 147 ALA A CA 1
ATOM 1169 C C . ALA A 1 147 ? 9.710 -6.503 10.023 1.00 67.56 147 ALA A C 1
ATOM 1171 O O . ALA A 1 147 ? 8.604 -6.483 10.573 1.00 67.56 147 ALA A O 1
ATOM 1172 N N . CYS A 1 148 ? 9.930 -7.117 8.863 1.00 67.56 148 CYS A N 1
ATOM 1173 C CA . CYS A 1 148 ? 8.918 -7.921 8.204 1.00 67.56 148 CYS A CA 1
ATOM 1174 C C . CYS A 1 148 ? 8.624 -9.193 8.989 1.00 67.56 148 CYS A C 1
ATOM 1176 O O . CYS A 1 148 ? 9.490 -10.047 9.161 1.00 67.56 148 CYS A O 1
ATOM 1178 N N . ARG A 1 149 ? 7.374 -9.354 9.423 1.00 58.09 149 ARG A N 1
ATOM 1179 C CA . ARG A 1 149 ? 6.850 -10.663 9.822 1.00 58.09 149 ARG A CA 1
ATOM 1180 C C . ARG A 1 149 ? 6.160 -11.252 8.599 1.00 58.09 149 ARG A C 1
ATOM 1182 O O . ARG A 1 149 ? 5.298 -10.590 8.026 1.00 58.09 149 ARG A O 1
ATOM 1189 N N . SER A 1 150 ? 6.571 -12.446 8.173 1.00 42.66 150 SER A N 1
ATOM 1190 C CA . SER A 1 150 ? 6.047 -13.078 6.960 1.00 42.66 150 SER A CA 1
ATOM 1191 C C . SER A 1 150 ? 4.518 -13.165 7.000 1.00 42.66 150 SER A C 1
ATOM 1193 O O . SER A 1 150 ? 3.973 -13.752 7.940 1.00 42.66 150 SER A O 1
ATOM 1195 N N . PRO A 1 151 ? 3.813 -12.606 6.008 1.00 47.75 151 PRO A N 1
ATOM 1196 C CA . PRO A 1 151 ? 2.373 -12.766 5.915 1.00 47.75 151 PRO A CA 1
ATOM 1197 C C . PRO A 1 151 ? 1.989 -14.151 5.392 1.00 47.75 151 PRO A C 1
ATOM 1199 O O . PRO A 1 151 ? 2.695 -14.743 4.576 1.00 47.75 151 PRO A O 1
ATOM 1202 N N . LYS A 1 152 ? 0.839 -14.656 5.845 1.00 40.91 152 LYS A N 1
ATOM 1203 C CA . LYS A 1 152 ? 0.180 -15.827 5.259 1.00 40.91 152 LYS A CA 1
ATOM 1204 C C . LYS A 1 152 ? -0.810 -15.331 4.207 1.00 40.91 152 LYS A C 1
ATOM 1206 O O . LYS A 1 152 ? -1.929 -14.980 4.556 1.00 40.91 152 LYS A O 1
ATOM 1211 N N . PHE A 1 153 ? -0.405 -15.287 2.942 1.00 47.41 153 PHE A N 1
ATOM 1212 C CA . PHE A 1 153 ? -1.377 -15.154 1.855 1.00 47.41 153 PHE A CA 1
ATOM 1213 C C . PHE A 1 153 ? -2.074 -16.512 1.657 1.00 47.41 153 PHE A C 1
ATOM 1215 O O . PHE A 1 153 ? -1.373 -17.531 1.668 1.00 47.41 153 PHE A O 1
ATOM 1222 N N . PRO A 1 154 ? -3.411 -16.571 1.511 1.00 44.19 154 PRO A N 1
ATOM 1223 C CA . PRO A 1 154 ? -4.075 -17.805 1.108 1.00 44.19 154 PRO A CA 1
ATOM 1224 C C . PRO A 1 154 ? -3.541 -18.249 -0.263 1.00 44.19 154 PRO A C 1
ATOM 1226 O O . PRO A 1 154 ? -3.266 -17.414 -1.127 1.00 44.19 154 PRO A O 1
ATOM 1229 N N . SER A 1 155 ? -3.302 -19.557 -0.384 1.00 41.38 155 SER A N 1
ATOM 1230 C CA . SER A 1 155 ? -2.814 -20.236 -1.595 1.00 41.38 155 SER A CA 1
ATOM 1231 C C . SER A 1 155 ? -3.930 -20.419 -2.608 1.00 41.38 155 SER A C 1
ATOM 1233 O O . SER A 1 155 ? -5.072 -20.654 -2.152 1.00 41.38 155 SER A O 1
#

Secondary structure (DSSP, 8-state):
-HHHHHHHHHHHT-SS--HHHHHHTTEEEEEE-SSEEEEEESSTTEEEEEEEEEEETTTTEEEEEEEEEEEEESSPPBHHHHHHHH-PPEEEP-SSTTSPPEEEEEE--TTSSEEEEEEEEEETTEEEEEEEEEEE--S---S---PPPPP----

Foldseek 3Di:
DLLVVLQLQVLLLAPPDFLCNSLVLFADFPDDPQQKTKGDGPDLQFPTKIWGFDADPVVRGGDRHTFKMKTFGPDFDFPVSVCVRQNDWDWDDDPDPPFATKTKGWADAVPTQWIWIWIFRDDPRTRRMIMIGTDGDDPDDDDDHDHRDHDDRPD

pLDDT: mean 85.39, std 14.92, range [40.91, 97.5]

Sequence (155 aa):
MIAEIQAIACLLASEPLTMDEFVGKFGTVTYDYGVNVLVKPYDPQFKEVNVGRDIDFTTRKPLNTPEDIEITPVKPPTVEALVQAFGPYKKTVTLHYTSPPRIRFNLNMSDRPYRVVIGAAIRDGRAIRIRLRREKLSNTRVSASWACRSPKFPS

Radius of gyration: 15.24 Å; chains: 1; bounding box: 37×43×39 Å